Protein AF-A0A6P0IYH4-F1 (afdb_monomer_lite)

Sequence (123 aa):
SERLLIDFIQKNPEWIIEGCYGSLIETAANYSSAMQRGLGVSPMSDCIKTEMIFLNPGVEKCLENNKRRPWEPHKYKTPKEQEANFEFLQTWIKEYYSRDDEYSFRCHDRLFKRFSGNKREIN

Secondary structure (DSSP, 8-state):
-HHHHHHHHHH-SS----SS-HHHHHHHHHHHHHHHTTSSS----TT---EEEEE--HHHHHHHHHHTPPP-TTT-SSHHHHHTTHHHHHHHHHGGGT--STTSHHHHHHHHHH--SEEEEE-

pLDDT: mean 90.86, std 12.04, range [51.31, 98.38]

Structure (mmCIF, N/CA/C/O backbone):
data_AF-A0A6P0IYH4-F1
#
_entry.id   AF-A0A6P0IYH4-F1
#
loop_
_atom_site.group_PDB
_atom_site.id
_atom_site.type_symbol
_atom_site.label_atom_id
_atom_site.label_alt_id
_atom_site.label_comp_id
_atom_site.label_asym_id
_atom_site.label_entity_id
_atom_site.label_seq_id
_atom_site.pdbx_PDB_ins_code
_atom_site.Cartn_x
_atom_site.Cartn_y
_atom_site.Cartn_z
_atom_site.occupancy
_atom_site.B_iso_or_equiv
_atom_site.auth_seq_id
_atom_site.auth_comp_id
_atom_site.auth_asym_id
_atom_site.auth_atom_id
_atom_site.pdbx_PDB_model_num
ATOM 1 N N . SER A 1 1 ? 9.834 3.070 12.941 1.00 84.31 1 SER A N 1
ATOM 2 C CA . SER A 1 1 ? 9.823 2.699 14.372 1.00 84.31 1 SER A CA 1
ATOM 3 C C . SER A 1 1 ? 8.411 2.889 14.889 1.00 84.31 1 SER A C 1
ATOM 5 O O . SER A 1 1 ? 7.888 3.986 14.733 1.00 84.31 1 SER A O 1
ATOM 7 N N . GLU A 1 2 ? 7.799 1.846 15.452 1.00 90.69 2 GLU A N 1
ATOM 8 C CA . GLU A 1 2 ? 6.435 1.859 16.015 1.00 90.69 2 GLU A CA 1
ATOM 9 C C . GLU A 1 2 ? 6.214 3.018 16.995 1.00 90.69 2 GLU A C 1
ATOM 11 O O . GLU A 1 2 ? 5.237 3.750 16.879 1.00 90.69 2 GLU A O 1
ATOM 16 N N . ARG A 1 3 ? 7.182 3.265 17.886 1.00 93.19 3 ARG A N 1
ATOM 17 C CA . ARG A 1 3 ? 7.117 4.369 18.851 1.00 93.19 3 ARG A CA 1
ATOM 18 C C . ARG A 1 3 ? 6.936 5.733 18.184 1.00 93.19 3 ARG A C 1
ATOM 20 O O . ARG A 1 3 ? 6.112 6.516 18.629 1.00 93.19 3 ARG A O 1
ATOM 27 N N . LEU A 1 4 ? 7.680 6.007 17.109 1.00 95.50 4 LEU A N 1
ATOM 28 C CA . LEU A 1 4 ? 7.577 7.289 16.399 1.00 95.50 4 LEU A CA 1
ATOM 29 C C . LEU A 1 4 ? 6.202 7.470 15.751 1.00 95.50 4 LEU A C 1
ATOM 31 O O . LEU A 1 4 ? 5.686 8.583 15.719 1.00 95.50 4 LEU A O 1
ATOM 35 N N . LEU A 1 5 ? 5.614 6.383 15.244 1.00 94.44 5 LEU A N 1
ATOM 36 C CA . LEU A 1 5 ? 4.273 6.405 14.670 1.00 94.44 5 LEU A CA 1
ATOM 37 C C . LEU A 1 5 ? 3.218 6.661 15.753 1.00 94.44 5 LEU A C 1
ATOM 39 O O . LEU A 1 5 ? 2.357 7.511 15.564 1.00 94.44 5 LEU A O 1
ATOM 43 N N . ILE A 1 6 ? 3.319 5.994 16.904 1.00 92.56 6 ILE A N 1
ATOM 44 C CA . ILE A 1 6 ? 2.424 6.233 18.045 1.00 92.56 6 ILE A CA 1
ATOM 45 C C . ILE A 1 6 ? 2.539 7.683 18.533 1.00 92.56 6 ILE A C 1
ATOM 47 O O . ILE A 1 6 ? 1.523 8.367 18.652 1.00 92.56 6 ILE A O 1
ATOM 51 N N . ASP A 1 7 ? 3.762 8.181 18.738 1.00 93.69 7 ASP A N 1
ATOM 52 C CA . ASP A 1 7 ? 4.010 9.565 19.158 1.00 93.69 7 ASP A CA 1
ATOM 53 C C . ASP A 1 7 ? 3.426 10.575 18.150 1.00 93.69 7 ASP A C 1
ATOM 55 O O . ASP A 1 7 ? 2.932 11.634 18.540 1.00 93.69 7 ASP A O 1
ATOM 59 N N . PHE A 1 8 ? 3.477 10.264 16.848 1.00 93.81 8 PHE A N 1
ATOM 60 C CA . PHE A 1 8 ? 2.852 11.073 15.802 1.00 93.81 8 PHE A CA 1
ATOM 61 C C . PHE A 1 8 ? 1.324 11.050 15.912 1.00 93.81 8 PHE A C 1
ATOM 63 O O . PHE A 1 8 ? 0.712 12.115 15.946 1.00 93.81 8 PHE A O 1
ATOM 70 N N . ILE A 1 9 ? 0.708 9.869 16.021 1.00 91.44 9 ILE A N 1
ATOM 71 C CA . ILE A 1 9 ? -0.753 9.716 16.119 1.00 91.44 9 ILE A CA 1
ATOM 72 C C . ILE A 1 9 ? -1.304 10.449 17.350 1.00 91.44 9 ILE A C 1
ATOM 74 O O . ILE A 1 9 ? -2.354 11.074 17.277 1.00 91.44 9 ILE A O 1
ATOM 78 N N . GLN A 1 10 ? -0.592 10.429 18.477 1.00 88.44 10 GLN A N 1
ATOM 79 C CA . GLN A 1 10 ? -1.016 11.139 19.689 1.00 88.44 10 GLN A CA 1
ATOM 80 C C . GLN A 1 10 ? -1.006 12.664 19.537 1.00 88.44 10 GLN A C 1
ATOM 82 O O . GLN A 1 10 ? -1.821 13.353 20.149 1.00 88.44 10 GLN A O 1
ATOM 87 N N . LYS A 1 11 ? -0.062 13.202 18.759 1.00 90.75 11 LYS A N 1
ATOM 88 C CA . LYS A 1 11 ? 0.120 14.650 18.577 1.00 90.75 11 LYS A CA 1
ATOM 89 C C . LYS A 1 11 ? -0.749 15.229 17.467 1.00 90.75 11 LYS A C 1
ATOM 91 O O . LYS A 1 11 ? -0.911 16.444 17.411 1.00 90.75 11 LYS A O 1
ATOM 96 N N . ASN A 1 12 ? -1.280 14.382 16.590 1.00 90.19 12 ASN A N 1
ATOM 97 C CA . ASN A 1 12 ? -2.046 14.792 15.424 1.00 90.19 12 ASN A CA 1
ATOM 98 C C . ASN A 1 12 ? -3.448 14.167 15.509 1.00 90.19 12 ASN A C 1
ATOM 100 O O . ASN A 1 12 ? -3.571 12.959 15.332 1.00 90.19 12 ASN A O 1
ATOM 104 N N . PRO A 1 13 ? -4.508 14.949 15.782 1.00 82.38 13 PRO A N 1
ATOM 105 C CA . PRO A 1 13 ? -5.864 14.409 15.921 1.00 82.38 13 PRO A CA 1
ATOM 106 C C . PRO A 1 13 ? -6.459 13.933 14.587 1.00 82.38 13 PRO A C 1
ATOM 108 O O . PRO A 1 13 ? -7.297 13.036 14.574 1.00 82.38 13 PRO A O 1
ATOM 111 N N . GLU A 1 14 ? -6.006 14.511 13.473 1.00 89.00 14 GLU A N 1
ATOM 112 C CA . GLU A 1 14 ? -6.452 14.196 12.117 1.00 89.00 14 GLU A CA 1
ATOM 113 C C . GLU A 1 14 ? -5.230 13.935 11.239 1.00 89.00 14 GLU A C 1
ATOM 115 O O . GLU A 1 14 ? -4.315 14.757 11.161 1.00 89.00 14 GLU A O 1
ATOM 120 N N . TRP A 1 15 ? -5.189 12.768 10.604 1.00 92.44 15 TRP A N 1
ATOM 121 C CA . TRP A 1 15 ? -4.081 12.355 9.752 1.00 92.44 15 TRP A CA 1
ATOM 122 C C . TRP A 1 15 ? -4.527 11.255 8.793 1.00 92.44 15 TRP A C 1
ATOM 124 O O . TRP A 1 15 ? -5.525 10.569 9.014 1.00 92.44 15 TRP A O 1
ATOM 134 N N . ILE A 1 16 ? -3.749 11.079 7.729 1.00 94.69 16 ILE A N 1
ATOM 135 C CA . ILE A 1 16 ? -3.884 9.976 6.782 1.00 94.69 16 ILE A CA 1
ATOM 136 C C . ILE A 1 16 ? -2.521 9.297 6.687 1.00 94.69 16 ILE A C 1
ATOM 138 O O . ILE A 1 16 ? -1.495 9.970 6.592 1.00 94.69 16 ILE A O 1
ATOM 142 N N . ILE A 1 17 ? -2.518 7.965 6.722 1.00 94.38 17 ILE A N 1
ATOM 143 C CA . ILE A 1 17 ? -1.368 7.151 6.334 1.00 94.38 17 ILE A CA 1
ATOM 144 C C . ILE A 1 17 ? -1.721 6.414 5.046 1.00 94.38 17 ILE A C 1
ATOM 146 O O . ILE A 1 17 ? -2.805 5.843 4.930 1.00 94.38 17 ILE A O 1
ATOM 150 N N . GLU A 1 18 ? -0.803 6.417 4.087 1.00 95.38 18 GLU A N 1
ATOM 151 C CA . GLU A 1 18 ? -0.904 5.628 2.863 1.00 95.38 18 GLU A CA 1
ATOM 152 C C . GLU A 1 18 ? 0.354 4.779 2.662 1.00 95.38 18 GLU A C 1
ATOM 154 O O . GLU A 1 18 ? 1.435 5.106 3.158 1.00 95.38 18 GLU A O 1
ATOM 159 N N . GLY A 1 19 ? 0.215 3.670 1.935 1.00 94.69 19 GLY A N 1
ATOM 160 C CA . GLY A 1 19 ? 1.334 2.813 1.559 1.00 94.69 19 GLY A CA 1
ATOM 161 C C . GLY A 1 19 ? 1.017 1.324 1.644 1.00 94.69 19 GLY A C 1
ATOM 162 O O . GLY A 1 19 ? -0.129 0.916 1.799 1.00 94.69 19 GLY A O 1
ATOM 163 N N . CYS A 1 20 ? 2.069 0.513 1.529 1.00 95.69 20 CYS A N 1
ATOM 164 C CA . CYS A 1 20 ? 2.007 -0.954 1.507 1.00 95.69 20 CYS A CA 1
ATOM 165 C C . CYS A 1 20 ? 2.801 -1.615 2.648 1.00 95.69 20 CYS A C 1
ATOM 167 O O . CYS A 1 20 ? 3.046 -2.813 2.615 1.00 95.69 20 CYS A O 1
ATOM 169 N N . TYR A 1 21 ? 3.240 -0.848 3.648 1.00 97.00 21 TYR A N 1
ATOM 170 C CA . TYR A 1 21 ? 3.953 -1.395 4.803 1.00 97.00 21 TYR A CA 1
ATOM 171 C C . TYR A 1 21 ? 2.941 -1.965 5.794 1.00 97.00 21 TYR A C 1
ATOM 173 O O . TYR A 1 21 ? 2.464 -1.253 6.684 1.00 97.00 21 TYR A O 1
ATOM 181 N N . GLY A 1 22 ? 2.588 -3.242 5.628 1.00 96.50 22 GLY A N 1
ATOM 182 C CA . GLY A 1 22 ? 1.585 -3.902 6.461 1.00 96.50 22 GLY A CA 1
ATOM 183 C C . GLY A 1 22 ? 1.860 -3.781 7.962 1.00 96.50 22 GLY A C 1
ATOM 184 O O . GLY A 1 22 ? 0.929 -3.571 8.735 1.00 96.50 22 GLY A O 1
ATOM 185 N N . SER A 1 23 ? 3.132 -3.818 8.370 1.00 95.75 23 SER A N 1
ATOM 186 C CA . SER A 1 23 ? 3.542 -3.653 9.770 1.00 95.75 23 SER A CA 1
ATOM 187 C C . SER A 1 23 ? 3.127 -2.294 10.358 1.00 95.75 23 SER A C 1
ATOM 189 O O . SER A 1 23 ? 2.527 -2.233 11.429 1.00 95.75 23 SER 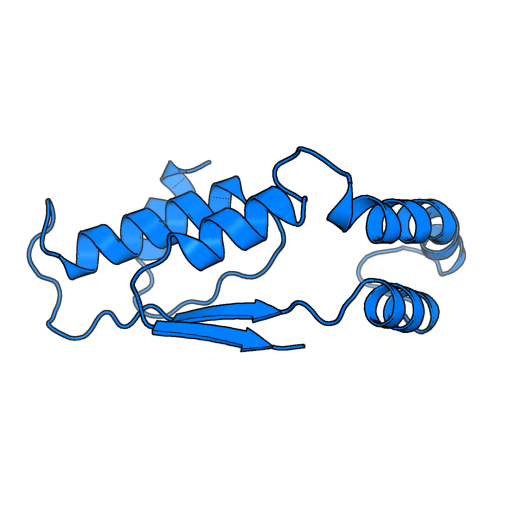A O 1
ATOM 191 N N . LEU A 1 24 ? 3.372 -1.195 9.635 1.00 96.19 24 LEU A N 1
ATOM 192 C CA . LEU A 1 24 ? 3.010 0.159 10.071 1.00 96.19 24 LEU A CA 1
ATOM 193 C C . LEU A 1 24 ? 1.494 0.376 10.069 1.00 96.19 24 LEU A C 1
ATOM 195 O O . LEU A 1 24 ? 0.963 1.019 10.975 1.00 96.19 24 LEU A O 1
ATOM 199 N N . ILE A 1 25 ? 0.801 -0.181 9.073 1.00 95.75 25 ILE A N 1
ATOM 200 C CA . ILE A 1 25 ? -0.663 -0.126 8.983 1.00 95.75 25 ILE A CA 1
ATOM 201 C C . ILE A 1 25 ? -1.291 -0.876 10.163 1.00 95.75 25 ILE A C 1
ATOM 203 O O . ILE A 1 25 ? -2.224 -0.366 10.781 1.00 95.75 25 ILE A O 1
ATOM 207 N N . GLU A 1 26 ? -0.764 -2.052 10.517 1.00 95.31 26 GLU A N 1
ATOM 208 C CA . GLU A 1 26 ? -1.225 -2.829 11.670 1.00 95.31 26 GLU A CA 1
ATOM 209 C C . GLU A 1 26 ? -1.035 -2.060 12.980 1.00 95.31 26 GLU A C 1
ATOM 211 O O . GLU A 1 26 ? -1.980 -1.944 13.763 1.00 95.31 26 GLU A O 1
ATOM 216 N N . THR A 1 27 ? 0.150 -1.476 13.198 1.00 95.12 27 THR A N 1
ATOM 217 C CA . THR A 1 27 ? 0.427 -0.625 14.365 1.00 95.12 27 THR A CA 1
ATOM 218 C C . THR A 1 27 ? -0.569 0.530 14.461 1.00 95.12 27 THR A C 1
ATOM 220 O O . THR A 1 27 ? -1.185 0.720 15.511 1.00 95.12 27 THR A O 1
ATOM 223 N N . ALA A 1 28 ? -0.761 1.283 13.374 1.00 93.75 28 ALA A N 1
ATOM 224 C CA . ALA A 1 28 ? -1.673 2.423 13.352 1.00 93.75 28 ALA A CA 1
ATOM 225 C C . ALA A 1 28 ? -3.122 1.999 13.640 1.00 93.75 28 ALA A C 1
ATOM 227 O O . ALA A 1 28 ? -3.778 2.571 14.511 1.00 93.75 28 ALA A O 1
ATOM 228 N N . ALA A 1 29 ? -3.606 0.954 12.962 1.00 92.31 29 ALA A N 1
ATOM 229 C CA . ALA A 1 29 ? -4.968 0.456 13.122 1.00 92.31 29 ALA A CA 1
ATOM 230 C C . ALA A 1 29 ? -5.236 -0.066 14.542 1.00 92.31 29 ALA A C 1
ATOM 232 O O . ALA A 1 29 ? -6.283 0.240 15.122 1.00 92.31 29 ALA A O 1
ATOM 233 N N . ASN A 1 30 ? -4.297 -0.819 15.123 1.00 91.12 30 ASN A N 1
ATOM 234 C CA . ASN A 1 30 ? -4.417 -1.342 16.484 1.00 91.12 30 ASN A CA 1
ATOM 235 C C . ASN A 1 30 ? -4.415 -0.218 17.519 1.00 91.12 30 ASN A C 1
ATOM 237 O O . ASN A 1 30 ? -5.270 -0.209 18.406 1.00 91.12 30 AS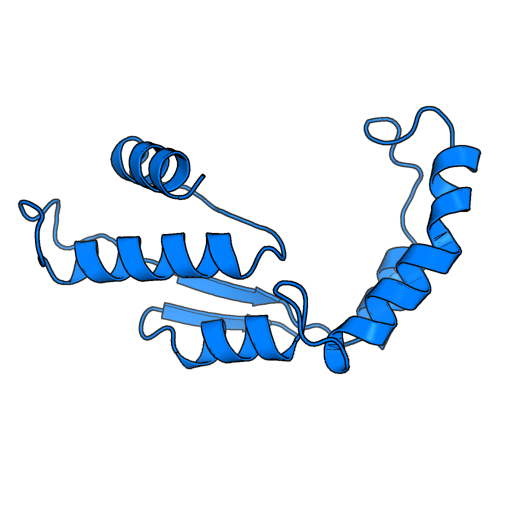N A O 1
ATOM 241 N N . TYR A 1 31 ? -3.499 0.745 17.387 1.00 90.06 31 TYR A N 1
ATOM 242 C CA . TYR A 1 31 ? -3.414 1.871 18.309 1.00 90.06 31 TYR A CA 1
ATOM 243 C C . TYR A 1 31 ? -4.688 2.722 18.266 1.00 90.06 31 TYR A C 1
ATOM 245 O O . TYR A 1 31 ? -5.318 2.940 19.300 1.00 90.06 31 TYR A O 1
ATOM 253 N N . SER A 1 32 ? -5.143 3.124 17.076 1.00 86.38 32 SER A N 1
ATOM 254 C CA . SER A 1 32 ? -6.376 3.907 16.935 1.00 86.38 32 SER A CA 1
ATOM 255 C C . SER A 1 32 ? -7.618 3.154 17.430 1.00 86.38 32 SER A C 1
ATOM 257 O O . SER A 1 32 ? -8.480 3.758 18.069 1.00 86.38 32 SER A O 1
ATOM 259 N N . SER A 1 33 ? -7.686 1.833 17.225 1.00 84.00 33 SER A N 1
ATOM 260 C CA . SER A 1 33 ? -8.777 0.997 17.754 1.00 84.00 33 SER A CA 1
ATOM 261 C C . SER A 1 33 ? -8.746 0.879 19.283 1.00 84.00 33 SER A C 1
ATOM 263 O O . SER A 1 33 ? -9.796 0.807 19.920 1.00 84.00 33 SER A O 1
ATOM 265 N N . ALA A 1 34 ? -7.558 0.846 19.896 1.00 82.94 34 ALA A N 1
ATOM 266 C CA . ALA A 1 34 ? -7.412 0.822 21.351 1.00 82.94 34 ALA A CA 1
ATOM 267 C C . ALA A 1 34 ? -7.843 2.156 21.982 1.00 82.94 34 ALA A C 1
ATOM 269 O O . ALA A 1 34 ? -8.599 2.150 22.956 1.00 82.94 34 ALA A O 1
ATOM 270 N N . MET A 1 35 ? -7.447 3.280 21.371 1.00 76.12 35 MET A N 1
ATOM 271 C CA . MET A 1 35 ? -7.864 4.631 21.772 1.00 76.12 35 MET A CA 1
ATOM 272 C C . MET A 1 35 ? -9.392 4.782 21.744 1.00 76.12 35 MET A C 1
ATOM 274 O O . MET A 1 35 ? -9.977 5.277 22.702 1.00 76.12 35 MET A O 1
ATOM 278 N N . GLN A 1 36 ? -10.050 4.280 20.690 1.00 71.12 36 GLN A N 1
ATOM 279 C CA . GLN A 1 36 ? -11.517 4.272 20.564 1.00 71.12 36 GLN A CA 1
ATOM 280 C C . GLN A 1 36 ? -12.229 3.491 21.674 1.00 71.12 36 GLN A C 1
ATOM 282 O O . GLN A 1 36 ? -13.348 3.829 22.044 1.00 71.12 36 GLN A O 1
ATOM 287 N N . ARG A 1 37 ? -11.607 2.428 22.195 1.00 72.19 37 ARG A N 1
ATOM 288 C CA . ARG A 1 37 ? -12.191 1.567 23.236 1.00 72.19 37 ARG A CA 1
ATOM 289 C C . ARG A 1 37 ? -11.932 2.076 24.659 1.00 72.19 37 ARG A C 1
ATOM 291 O O . ARG A 1 37 ? -12.353 1.417 25.604 1.00 72.19 37 ARG A O 1
ATOM 298 N N . GLY A 1 38 ? -11.218 3.194 24.827 1.00 67.81 38 GLY A N 1
ATOM 299 C CA . GLY A 1 38 ? -10.853 3.733 26.144 1.00 67.81 38 GLY A CA 1
ATOM 300 C C . GLY A 1 38 ? -9.884 2.844 26.937 1.00 67.81 38 GLY A C 1
ATOM 301 O O . GLY A 1 38 ? -9.755 2.994 28.151 1.00 67.81 38 GLY A O 1
ATOM 302 N N . LEU A 1 39 ? -9.205 1.897 26.280 1.00 59.16 39 LEU A N 1
ATOM 303 C CA . LEU A 1 39 ? -8.252 1.002 26.935 1.00 59.16 39 LEU A CA 1
ATOM 304 C C . LEU A 1 39 ? -6.886 1.693 27.049 1.00 59.16 39 LEU A C 1
ATOM 306 O O . LEU A 1 39 ? -6.156 1.800 26.068 1.00 59.16 39 LEU A O 1
ATOM 310 N N . GLY A 1 40 ? -6.528 2.132 28.260 1.00 56.19 40 GLY A N 1
ATOM 311 C CA . GLY A 1 40 ? -5.172 2.602 28.584 1.00 56.19 40 GLY A CA 1
ATOM 312 C C . GLY A 1 40 ? -4.865 4.069 28.257 1.00 56.19 40 GLY A C 1
ATOM 313 O O . GLY A 1 40 ? -3.708 4.473 28.340 1.00 56.19 40 GLY A O 1
ATOM 314 N N . VAL A 1 41 ? -5.877 4.876 27.933 1.00 54.59 41 VAL A N 1
ATOM 315 C CA . VAL A 1 41 ? -5.773 6.333 27.756 1.00 54.59 41 VAL A CA 1
ATOM 316 C C . VAL A 1 41 ? -6.986 7.023 28.372 1.00 54.59 41 VAL A C 1
ATOM 318 O O . VAL A 1 41 ? -8.095 6.495 28.315 1.00 54.59 41 VAL A O 1
ATOM 321 N N . SER A 1 42 ? -6.786 8.204 28.966 1.00 52.00 42 SER A N 1
ATOM 322 C CA . SER A 1 42 ? -7.907 9.066 29.359 1.00 52.00 42 SER A CA 1
ATOM 323 C C . SER A 1 42 ? -8.759 9.329 28.110 1.00 52.00 42 SER A C 1
ATOM 325 O O . SER A 1 42 ? -8.166 9.646 27.073 1.00 52.00 42 SER A O 1
ATOM 327 N N . PRO A 1 43 ? -10.092 9.148 28.150 1.00 52.25 43 PRO A N 1
ATOM 328 C CA . PRO A 1 43 ? -10.928 9.188 26.960 1.00 52.25 43 PRO A CA 1
ATOM 329 C C . PRO A 1 43 ? -10.840 10.574 26.325 1.00 52.25 43 PRO A C 1
ATOM 331 O O . PRO A 1 43 ? -11.450 11.537 26.784 1.00 52.25 43 PRO A O 1
ATOM 334 N N . MET A 1 44 ? -10.059 10.681 25.254 1.00 51.31 44 MET A N 1
ATOM 335 C CA . MET A 1 44 ? -10.077 11.851 24.398 1.00 51.31 44 MET A CA 1
ATOM 336 C C . MET A 1 44 ? -11.219 11.646 23.402 1.00 51.31 44 MET A C 1
ATOM 338 O O . MET A 1 44 ? -10.997 11.232 22.271 1.00 51.31 44 MET A O 1
ATOM 342 N N . SER A 1 45 ? -12.435 11.964 23.858 1.00 52.69 45 SER A N 1
ATOM 343 C CA . SER A 1 45 ? -13.632 12.187 23.036 1.00 52.69 45 SER A CA 1
ATOM 344 C C . SER A 1 45 ? -14.294 10.957 22.381 1.00 52.69 45 SER A C 1
ATOM 346 O O . SER A 1 45 ? -13.654 10.078 21.807 1.00 52.69 45 SER A O 1
ATOM 348 N N . ASP A 1 46 ? -15.630 10.972 22.384 1.00 52.47 46 ASP A N 1
ATOM 349 C CA . ASP A 1 46 ? -16.553 10.070 21.676 1.00 52.47 46 ASP A CA 1
ATOM 350 C C . ASP A 1 46 ? -16.446 10.135 20.125 1.00 52.47 46 ASP A C 1
ATOM 352 O O . ASP A 1 46 ? -17.390 9.789 19.413 1.00 52.47 46 ASP A O 1
ATOM 356 N N . CYS A 1 47 ? -15.328 10.614 19.558 1.00 54.38 47 CYS A N 1
ATOM 357 C CA . CYS A 1 47 ? -15.240 11.019 18.148 1.00 54.38 47 CYS A CA 1
ATOM 358 C C . CYS A 1 47 ? -14.015 10.501 17.367 1.00 54.38 47 CYS A C 1
ATOM 360 O O . CYS A 1 47 ? -13.829 10.897 16.217 1.00 54.38 47 CYS A O 1
ATOM 362 N N . ILE A 1 48 ? -13.176 9.602 17.898 1.00 64.25 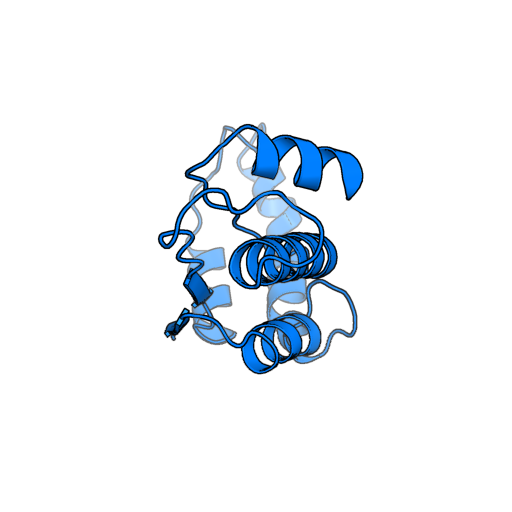48 ILE A N 1
ATOM 363 C CA . ILE A 1 48 ? -12.132 9.001 17.043 1.00 64.25 48 ILE A CA 1
ATOM 364 C C . ILE A 1 48 ? -12.816 8.070 16.034 1.00 64.25 48 ILE A C 1
ATOM 366 O O . ILE A 1 48 ? -13.181 6.946 16.362 1.00 64.25 48 ILE A O 1
ATOM 370 N N . LYS A 1 49 ? -12.979 8.515 14.786 1.00 78.44 49 LYS A N 1
ATOM 371 C CA . LYS A 1 49 ? -13.498 7.698 13.682 1.00 78.44 49 LYS A CA 1
ATOM 372 C C . LYS A 1 49 ? -12.350 7.299 12.768 1.00 78.44 49 LYS A C 1
ATOM 374 O O . LYS A 1 49 ? -11.935 8.066 11.909 1.00 78.44 49 LYS A O 1
ATOM 379 N N . THR A 1 50 ? -11.834 6.091 12.956 1.00 89.75 50 THR A N 1
ATOM 380 C CA . THR A 1 50 ? -10.843 5.518 12.038 1.00 89.75 50 THR A CA 1
ATOM 381 C C . THR A 1 50 ? -11.568 4.903 10.853 1.00 89.75 50 THR A C 1
ATOM 383 O O . THR A 1 50 ? -12.452 4.062 11.034 1.00 89.75 50 THR A O 1
ATOM 386 N N . GLU A 1 51 ? -11.173 5.307 9.650 1.00 93.62 51 GLU A N 1
ATOM 387 C CA . GLU A 1 51 ? -11.597 4.686 8.401 1.00 93.62 51 GLU A CA 1
ATOM 388 C C . GLU A 1 51 ? -10.415 3.956 7.756 1.00 93.62 51 GLU A C 1
ATOM 390 O O . GLU A 1 51 ? -9.308 4.487 7.695 1.00 93.62 51 GLU A O 1
ATOM 395 N N . MET A 1 52 ? -10.656 2.738 7.268 1.00 96.44 52 MET A N 1
ATOM 396 C CA . MET A 1 52 ? -9.692 1.977 6.476 1.00 96.44 52 MET A CA 1
ATOM 397 C C . MET A 1 52 ? -10.204 1.807 5.048 1.00 96.44 52 MET A C 1
ATOM 399 O O . MET A 1 52 ? -11.266 1.226 4.816 1.00 96.44 52 MET A O 1
ATOM 403 N N . ILE A 1 53 ? -9.418 2.275 4.084 1.00 97.81 53 ILE A N 1
ATOM 404 C CA . ILE A 1 53 ? -9.701 2.103 2.660 1.00 97.81 53 ILE A CA 1
ATOM 405 C C . ILE A 1 53 ? -8.688 1.114 2.098 1.00 97.81 53 ILE A C 1
ATOM 407 O O . ILE A 1 53 ? -7.488 1.386 2.113 1.00 97.81 53 ILE A O 1
ATOM 411 N N . PHE A 1 54 ? -9.168 -0.020 1.593 1.00 98.06 54 PHE A N 1
ATOM 412 C CA . PHE A 1 54 ? -8.335 -0.966 0.861 1.00 98.06 54 PHE A CA 1
ATOM 413 C C . PHE A 1 54 ? -8.528 -0.760 -0.640 1.00 98.06 54 PHE A C 1
ATOM 415 O O . PHE A 1 54 ? -9.571 -1.095 -1.190 1.00 98.06 54 PHE A O 1
ATOM 422 N N . LEU A 1 55 ? -7.536 -0.161 -1.298 1.00 97.19 55 LEU A N 1
ATOM 423 C CA . LEU A 1 55 ? -7.534 0.009 -2.748 1.00 97.19 55 LEU A CA 1
ATOM 424 C C . LEU A 1 55 ? -6.954 -1.254 -3.402 1.00 97.19 55 LEU A C 1
ATOM 426 O O . LEU A 1 55 ? -5.749 -1.495 -3.325 1.00 97.19 55 LEU A O 1
ATOM 430 N N . ASN A 1 56 ? -7.810 -2.051 -4.036 1.00 96.12 56 ASN A N 1
ATOM 431 C CA . ASN A 1 56 ? -7.488 -3.352 -4.616 1.00 96.12 56 ASN A CA 1
ATOM 432 C C . ASN A 1 56 ? -8.002 -3.485 -6.069 1.00 96.12 56 ASN A C 1
ATOM 434 O O . ASN A 1 56 ? -8.840 -4.335 -6.361 1.00 96.12 56 ASN A O 1
ATOM 438 N N . PRO A 1 57 ? -7.486 -2.691 -7.026 1.00 95.94 57 PRO A N 1
ATOM 439 C CA . PRO A 1 57 ? -8.023 -2.643 -8.386 1.00 95.94 57 PRO A CA 1
ATOM 440 C C . PRO A 1 57 ? -7.653 -3.829 -9.291 1.00 95.94 57 PRO A C 1
ATOM 442 O O . PRO A 1 57 ? -7.902 -3.803 -10.497 1.00 95.94 57 PRO A O 1
ATOM 445 N N . GLY A 1 58 ? -7.030 -4.869 -8.735 1.00 96.75 58 GLY A N 1
ATOM 446 C CA . GLY A 1 58 ? -6.539 -6.016 -9.493 1.00 96.75 58 GLY A CA 1
ATOM 447 C C . GLY A 1 58 ? -5.160 -5.801 -10.123 1.00 96.75 58 GLY A C 1
ATOM 448 O O . GLY A 1 58 ? -4.684 -4.676 -10.322 1.00 96.75 58 GLY A O 1
ATOM 449 N N . VAL A 1 59 ? -4.495 -6.914 -10.446 1.00 97.19 59 VAL A N 1
ATOM 450 C CA . VAL A 1 59 ? -3.132 -6.909 -10.998 1.00 97.19 59 VAL A CA 1
ATOM 451 C C . VAL A 1 59 ? -3.084 -6.233 -12.366 1.00 97.19 59 VAL A C 1
ATOM 453 O O . VAL A 1 59 ? -2.187 -5.431 -12.622 1.00 97.19 59 VAL A O 1
ATOM 456 N N . GLU A 1 60 ? -4.064 -6.491 -13.229 1.00 97.44 60 GLU A N 1
ATOM 457 C CA . GLU A 1 60 ? -4.110 -5.969 -14.593 1.00 97.44 60 GLU A CA 1
ATOM 458 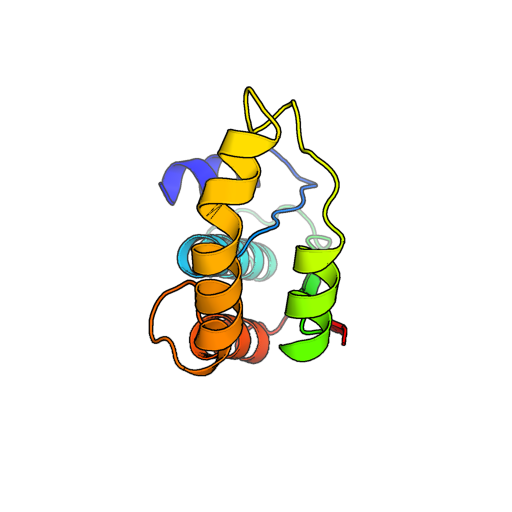C C . GLU A 1 60 ? -4.134 -4.441 -14.581 1.00 97.44 60 GLU A C 1
ATOM 460 O O . GLU A 1 60 ? -3.311 -3.796 -15.240 1.00 97.44 60 GLU A O 1
ATOM 465 N N . LYS A 1 61 ? -5.009 -3.854 -13.754 1.00 97.56 61 LYS A N 1
ATOM 466 C CA . LYS A 1 61 ? -5.137 -2.403 -13.641 1.00 97.56 61 LYS A CA 1
ATOM 467 C C . LYS A 1 61 ? -3.872 -1.760 -13.084 1.00 97.56 61 LYS A C 1
ATOM 469 O O . LYS A 1 61 ? -3.434 -0.725 -13.587 1.00 97.56 61 LYS A O 1
ATOM 474 N N . CYS A 1 62 ? -3.247 -2.379 -12.084 1.00 97.19 62 CYS A N 1
ATOM 475 C CA . CYS A 1 62 ? -1.976 -1.913 -11.531 1.00 97.19 62 CYS A CA 1
ATOM 476 C C . CYS A 1 62 ? -0.844 -1.930 -12.572 1.00 97.19 62 CYS A C 1
ATOM 478 O O . CYS A 1 62 ? -0.075 -0.969 -12.656 1.00 97.19 62 CYS A O 1
ATOM 480 N N . LEU A 1 63 ? -0.756 -2.974 -13.403 1.00 97.81 63 LEU A N 1
ATOM 481 C CA . LEU A 1 63 ? 0.248 -3.067 -14.469 1.00 97.81 63 LEU A CA 1
ATOM 482 C C . LEU A 1 63 ? 0.029 -2.008 -15.554 1.00 97.81 63 LEU A C 1
ATOM 484 O O . LEU A 1 63 ? 0.990 -1.375 -16.000 1.00 97.81 63 LEU A O 1
ATOM 488 N N . GLU A 1 64 ? -1.224 -1.789 -15.961 1.00 97.69 64 GLU A N 1
ATOM 489 C CA . GLU A 1 64 ? -1.598 -0.721 -16.893 1.00 97.69 64 GLU A CA 1
ATOM 490 C C . GLU A 1 64 ? -1.267 0.667 -16.344 1.00 97.69 64 GLU A C 1
ATOM 492 O O . GLU A 1 64 ? -0.686 1.489 -17.055 1.00 97.69 64 GLU A O 1
ATOM 497 N N . ASN A 1 65 ? -1.594 0.925 -15.077 1.00 96.06 65 ASN A N 1
ATOM 498 C CA . ASN A 1 65 ? -1.291 2.195 -14.427 1.00 96.06 65 ASN A CA 1
ATOM 499 C C . ASN A 1 65 ? 0.225 2.422 -14.363 1.00 96.06 65 ASN A C 1
ATOM 501 O O . ASN A 1 65 ? 0.689 3.504 -14.718 1.00 96.06 65 ASN A O 1
ATOM 505 N N . ASN A 1 66 ? 1.013 1.402 -13.999 1.00 96.19 66 ASN A N 1
ATOM 506 C CA . ASN A 1 66 ? 2.473 1.514 -13.949 1.00 96.19 66 ASN A CA 1
ATOM 507 C C . ASN A 1 66 ? 3.091 1.779 -15.335 1.00 96.19 66 ASN A C 1
ATOM 509 O O . ASN A 1 66 ? 4.013 2.581 -15.438 1.00 96.19 66 ASN A O 1
ATOM 513 N N . LYS A 1 67 ? 2.547 1.182 -16.409 1.00 96.50 67 LYS A N 1
ATOM 514 C CA . LYS A 1 67 ? 2.944 1.457 -17.809 1.00 96.50 67 LYS A CA 1
ATOM 515 C C . LYS A 1 67 ? 2.709 2.902 -18.242 1.00 96.50 67 LYS A C 1
ATOM 517 O O . LYS A 1 67 ? 3.422 3.401 -19.102 1.00 96.50 67 LYS A O 1
ATOM 522 N N . ARG A 1 68 ? 1.693 3.561 -17.683 1.00 96.19 68 ARG A N 1
ATOM 523 C CA . ARG A 1 68 ? 1.307 4.935 -18.040 1.00 96.19 68 ARG A CA 1
ATOM 524 C C . ARG A 1 68 ? 1.968 5.994 -17.162 1.00 96.19 68 ARG A C 1
ATOM 526 O O . ARG A 1 68 ? 1.664 7.175 -17.330 1.00 96.19 68 ARG A O 1
ATOM 533 N N . ARG A 1 69 ? 2.829 5.602 -16.215 1.00 94.38 69 ARG A N 1
ATOM 534 C CA . ARG A 1 69 ? 3.467 6.556 -15.304 1.00 94.38 69 ARG A CA 1
ATOM 535 C C . ARG A 1 69 ? 4.336 7.531 -16.096 1.00 94.38 69 ARG A C 1
ATOM 537 O O . ARG A 1 69 ? 5.250 7.086 -16.791 1.00 94.38 69 ARG A O 1
ATOM 544 N N . PRO A 1 70 ? 4.092 8.846 -15.984 1.00 95.94 70 PRO A N 1
ATOM 545 C CA . PRO A 1 70 ? 5.010 9.825 -16.536 1.00 95.94 70 PRO A CA 1
ATOM 546 C C . PRO A 1 70 ? 6.347 9.765 -15.788 1.00 95.94 70 PRO A C 1
ATOM 548 O O . PRO A 1 70 ? 6.464 9.164 -14.716 1.00 95.94 70 PRO A O 1
ATOM 551 N N . TRP A 1 71 ? 7.365 10.413 -16.347 1.00 96.38 71 TRP A N 1
ATOM 552 C CA . TRP A 1 71 ? 8.615 10.621 -15.626 1.00 96.38 71 TRP A CA 1
ATOM 553 C C . TRP A 1 71 ? 8.365 11.438 -14.346 1.00 96.38 71 TRP A C 1
ATOM 555 O O . TRP A 1 71 ? 7.694 12.469 -14.375 1.00 96.38 71 TRP A O 1
ATOM 565 N N . GLU A 1 72 ? 8.903 10.960 -13.227 1.00 96.25 72 GLU A N 1
ATOM 566 C CA . GLU A 1 72 ? 8.792 11.529 -11.886 1.00 96.25 72 GLU A CA 1
ATOM 567 C C . GLU A 1 72 ? 10.116 12.232 -11.517 1.00 96.25 72 GLU A C 1
ATOM 569 O O . GLU A 1 72 ? 10.971 11.635 -10.853 1.00 96.25 72 GLU A O 1
ATOM 574 N N . PRO A 1 73 ? 10.320 13.506 -11.911 1.00 96.56 73 PRO A N 1
ATOM 575 C CA . PRO A 1 73 ? 11.592 14.213 -11.710 1.00 96.56 73 PRO A CA 1
ATOM 576 C C . PRO A 1 73 ? 11.943 14.446 -10.233 1.00 96.56 73 PRO A C 1
ATOM 578 O O . PRO A 1 73 ? 13.096 14.699 -9.901 1.00 96.56 73 PRO A O 1
ATOM 581 N N . HIS A 1 74 ? 10.961 14.349 -9.330 1.00 96.06 74 HIS A N 1
ATOM 582 C CA . HIS A 1 74 ? 11.175 14.428 -7.883 1.00 96.06 74 HIS A CA 1
ATOM 583 C C . HIS A 1 74 ? 11.750 13.129 -7.288 1.00 96.06 74 HIS A C 1
ATOM 585 O O . HIS A 1 74 ? 12.226 13.141 -6.156 1.00 96.06 74 HIS A O 1
ATOM 591 N N . LYS A 1 75 ? 11.697 12.014 -8.031 1.00 94.00 75 LYS A N 1
ATOM 592 C CA . LYS A 1 75 ? 12.150 10.688 -7.592 1.00 94.00 75 LYS A CA 1
ATOM 593 C C . LYS A 1 75 ? 13.380 10.201 -8.355 1.00 94.00 75 LYS A C 1
ATOM 595 O O . LYS A 1 75 ? 14.237 9.550 -7.766 1.00 94.00 75 LYS A O 1
ATOM 600 N N . TYR A 1 76 ? 13.473 10.527 -9.643 1.00 95.94 76 TYR A N 1
ATOM 601 C CA . TYR A 1 76 ? 14.548 10.081 -10.527 1.00 95.94 76 TYR A CA 1
ATOM 602 C C . TYR A 1 76 ? 15.204 11.268 -11.221 1.00 95.94 76 TYR A C 1
ATOM 604 O O . TYR A 1 76 ? 14.516 12.137 -11.758 1.00 95.94 76 TYR A O 1
ATOM 612 N N . LYS A 1 77 ? 16.538 11.273 -11.292 1.00 96.56 77 LYS A N 1
ATOM 613 C CA . LYS A 1 77 ? 17.299 12.363 -11.921 1.00 96.56 77 LYS A CA 1
ATOM 614 C C . LYS A 1 77 ? 17.056 12.432 -13.424 1.00 96.56 77 LYS A C 1
ATOM 616 O O . LYS A 1 77 ? 17.149 13.505 -14.012 1.00 96.56 77 LYS A O 1
ATOM 621 N N . THR A 1 78 ? 16.780 11.289 -14.055 1.00 96.94 78 THR A N 1
ATOM 622 C CA . THR A 1 78 ? 16.536 11.194 -15.501 1.00 96.94 78 THR A CA 1
ATOM 623 C C . THR A 1 78 ? 15.419 10.194 -15.821 1.00 96.94 78 THR A C 1
ATOM 625 O O . THR A 1 78 ? 15.232 9.240 -15.062 1.00 96.94 78 THR A O 1
ATOM 628 N N . PRO A 1 79 ? 14.726 10.327 -16.973 1.00 96.38 79 PRO A N 1
ATOM 629 C CA . PRO A 1 79 ? 13.758 9.325 -17.428 1.00 96.38 79 PRO A CA 1
ATOM 630 C C . PRO A 1 79 ? 14.358 7.919 -17.553 1.00 96.38 79 PRO A C 1
ATOM 632 O O . PRO A 1 79 ? 13.710 6.933 -17.224 1.00 96.38 79 PRO A O 1
ATOM 635 N N . LYS A 1 80 ? 15.629 7.822 -17.967 1.00 96.56 80 LYS A N 1
ATOM 636 C CA . LYS A 1 80 ? 16.342 6.546 -18.120 1.00 96.56 80 LYS A CA 1
ATOM 637 C C . LYS A 1 80 ? 16.534 5.812 -16.788 1.00 96.56 80 LYS A C 1
ATOM 639 O O . LYS A 1 80 ? 16.485 4.588 -16.752 1.00 96.56 80 LYS A O 1
ATOM 644 N N . GLU A 1 81 ? 16.757 6.548 -15.701 1.00 95.94 81 GLU A N 1
ATOM 645 C CA . GLU A 1 81 ? 16.876 5.976 -14.352 1.00 95.94 81 GLU A CA 1
ATOM 646 C C . GLU A 1 81 ? 15.537 5.404 -13.862 1.00 95.94 81 GLU A C 1
ATOM 648 O O . GLU A 1 81 ? 15.502 4.333 -13.255 1.00 95.94 81 GLU A O 1
ATOM 653 N N . GLN A 1 82 ? 14.424 6.076 -14.170 1.00 96.75 82 GLN A N 1
ATOM 654 C CA . GLN A 1 82 ? 13.091 5.541 -13.895 1.00 96.75 82 GLN A CA 1
ATOM 655 C C . GLN A 1 82 ? 12.820 4.276 -14.717 1.00 96.75 82 GLN A C 1
ATOM 657 O O . GLN A 1 82 ? 12.394 3.267 -14.157 1.00 96.75 82 GLN A O 1
ATOM 662 N N . GLU A 1 83 ? 13.123 4.317 -16.016 1.00 95.75 83 GLU A N 1
ATOM 663 C CA . GLU A 1 83 ? 12.932 3.194 -16.940 1.00 95.75 83 GLU A CA 1
ATOM 664 C C . GLU A 1 83 ? 13.714 1.946 -16.504 1.00 95.75 83 GLU A C 1
ATOM 666 O O . GLU A 1 83 ? 13.205 0.833 -16.584 1.00 95.75 83 GLU A O 1
ATOM 671 N N . ALA A 1 84 ? 14.916 2.110 -15.943 1.00 96.25 84 ALA A N 1
ATOM 672 C CA . ALA A 1 84 ? 15.712 0.992 -15.430 1.00 96.25 84 ALA A CA 1
ATOM 673 C C . ALA A 1 84 ? 15.014 0.193 -14.308 1.00 96.25 84 ALA A C 1
ATOM 675 O O . ALA A 1 84 ? 15.345 -0.969 -14.087 1.00 96.25 84 ALA A O 1
ATOM 676 N N . ASN A 1 85 ? 14.036 0.788 -13.614 1.00 94.56 85 ASN A N 1
ATOM 677 C CA . ASN A 1 85 ? 13.235 0.115 -12.589 1.00 94.56 85 ASN A CA 1
ATOM 678 C C . ASN A 1 85 ? 11.954 -0.525 -13.148 1.00 94.56 85 ASN A C 1
ATOM 680 O O . ASN A 1 85 ? 11.247 -1.209 -12.408 1.00 94.56 85 ASN A O 1
ATOM 684 N N . PHE A 1 86 ? 11.622 -0.294 -14.421 1.00 95.25 86 PHE A N 1
ATOM 685 C CA . PHE A 1 86 ? 10.324 -0.645 -14.990 1.00 95.25 86 PHE A CA 1
ATOM 68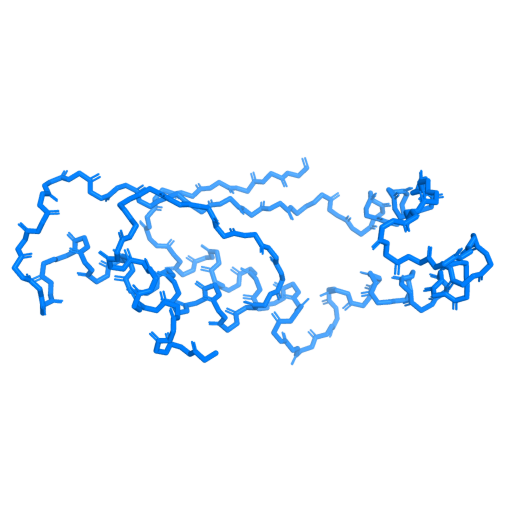6 C C . PHE A 1 86 ? 10.037 -2.149 -14.924 1.00 95.25 86 PHE A C 1
ATOM 688 O O . PHE A 1 86 ? 9.025 -2.545 -14.348 1.00 95.25 86 PHE A O 1
ATOM 695 N N . GLU A 1 87 ? 10.942 -2.990 -15.431 1.00 95.88 87 GLU A N 1
ATOM 696 C CA . GLU A 1 87 ? 10.768 -4.453 -15.444 1.00 95.88 87 GLU A CA 1
ATOM 697 C C . GLU A 1 87 ? 10.689 -5.050 -14.034 1.00 95.88 87 GLU A C 1
ATOM 699 O O . GLU A 1 87 ? 9.845 -5.907 -13.745 1.00 95.88 87 GLU A O 1
ATOM 704 N N . PHE A 1 88 ? 11.519 -4.539 -13.120 1.00 96.56 88 PHE A N 1
ATOM 705 C CA . PHE A 1 88 ? 11.443 -4.898 -11.708 1.00 96.56 88 PHE A CA 1
ATOM 706 C C . PHE A 1 88 ? 10.064 -4.556 -11.131 1.00 96.56 88 PHE A C 1
ATOM 708 O O . PHE A 1 88 ? 9.430 -5.415 -10.526 1.00 96.56 88 PHE A O 1
ATOM 715 N N . LEU A 1 89 ? 9.557 -3.341 -11.363 1.00 96.25 89 LEU A N 1
ATOM 716 C CA . LEU A 1 89 ? 8.244 -2.921 -10.871 1.00 96.25 89 LEU A CA 1
ATOM 717 C C . LEU A 1 89 ? 7.102 -3.735 -11.487 1.00 96.25 89 LEU A C 1
ATOM 719 O O . LEU A 1 89 ? 6.167 -4.088 -10.775 1.00 96.25 89 LEU A O 1
ATOM 723 N N . GLN A 1 90 ? 7.164 -4.073 -12.778 1.00 97.81 90 GLN A N 1
ATOM 724 C CA . GLN A 1 90 ? 6.169 -4.947 -13.412 1.00 97.81 90 GLN A CA 1
ATOM 725 C C . GLN A 1 90 ? 6.128 -6.324 -12.737 1.00 97.81 90 GLN A C 1
ATOM 727 O O . GLN A 1 90 ? 5.048 -6.857 -12.485 1.00 97.81 90 GLN A O 1
ATOM 732 N N . THR A 1 91 ? 7.293 -6.884 -12.415 1.00 97.94 91 THR A N 1
ATOM 733 C CA . THR A 1 91 ? 7.407 -8.167 -11.709 1.00 97.94 91 THR A CA 1
ATOM 734 C C . THR A 1 91 ? 6.892 -8.045 -10.276 1.00 97.94 91 THR A C 1
ATOM 736 O O . THR A 1 91 ? 5.995 -8.783 -9.878 1.00 97.94 91 THR A O 1
ATOM 739 N N . TRP A 1 92 ? 7.350 -7.027 -9.548 1.00 97.81 92 TRP A N 1
ATOM 740 C CA . TRP A 1 92 ? 6.936 -6.734 -8.178 1.00 97.81 92 TRP A CA 1
ATOM 741 C C . TRP A 1 92 ? 5.415 -6.530 -8.057 1.00 97.81 92 TRP A C 1
ATOM 743 O O . TRP A 1 92 ? 4.813 -6.966 -7.081 1.00 97.81 92 TRP A O 1
ATOM 753 N N . ILE A 1 93 ? 4.763 -5.910 -9.045 1.00 97.69 93 ILE A N 1
ATOM 754 C CA . ILE A 1 93 ? 3.297 -5.769 -9.078 1.00 97.69 93 ILE A CA 1
ATOM 755 C C . ILE A 1 93 ? 2.614 -7.126 -9.290 1.00 97.69 93 ILE A C 1
ATOM 757 O O . ILE A 1 93 ? 1.654 -7.434 -8.586 1.00 97.69 93 ILE A O 1
ATOM 761 N N . LYS A 1 94 ? 3.092 -7.951 -10.233 1.00 97.94 94 LYS A N 1
ATOM 762 C CA . LYS A 1 94 ? 2.515 -9.285 -10.501 1.00 97.94 94 LYS A CA 1
ATOM 763 C C . LYS A 1 94 ? 2.581 -10.191 -9.281 1.00 97.94 94 LYS A C 1
ATOM 765 O O . LYS A 1 94 ? 1.632 -10.910 -8.984 1.00 97.94 94 LYS A O 1
ATOM 770 N N . GLU A 1 95 ? 3.695 -10.127 -8.567 1.00 98.31 95 GLU A N 1
ATOM 771 C CA . GLU A 1 95 ? 3.948 -10.954 -7.395 1.00 98.31 95 GLU A CA 1
ATOM 772 C C . GLU A 1 95 ? 3.093 -10.558 -6.181 1.00 98.31 95 GLU A C 1
ATOM 774 O O . GLU A 1 95 ? 3.022 -11.320 -5.221 1.00 98.31 95 GLU A O 1
ATOM 779 N N . TYR A 1 96 ? 2.388 -9.420 -6.207 1.00 98.00 96 TYR A N 1
ATOM 780 C CA . TYR A 1 96 ? 1.550 -8.954 -5.097 1.00 98.00 96 TYR A CA 1
ATOM 781 C C . TYR A 1 96 ? 0.646 -10.049 -4.500 1.00 98.00 96 TYR A C 1
ATOM 783 O O . TYR A 1 96 ? 0.553 -10.171 -3.277 1.00 98.00 96 TYR A O 1
ATOM 791 N N . TYR A 1 97 ? 0.042 -10.887 -5.347 1.00 96.81 97 TYR A N 1
ATOM 792 C CA . TYR A 1 97 ? -0.868 -11.960 -4.930 1.00 96.81 97 TYR A CA 1
ATOM 793 C C . TYR A 1 97 ? -0.170 -13.264 -4.509 1.00 96.81 97 TYR A C 1
ATOM 795 O O . TYR A 1 97 ? -0.807 -14.110 -3.884 1.00 96.81 97 TYR A O 1
ATOM 803 N N . SER A 1 98 ? 1.119 -13.438 -4.816 1.00 97.19 98 SER A N 1
ATOM 804 C CA . SER A 1 98 ? 1.887 -14.656 -4.511 1.00 97.19 98 SER A CA 1
ATOM 805 C C . SER A 1 98 ? 2.917 -14.484 -3.392 1.00 97.19 98 SER A C 1
ATOM 807 O O . SER A 1 98 ? 3.303 -15.476 -2.775 1.00 97.19 98 SER A O 1
ATOM 809 N N . ARG A 1 99 ? 3.367 -13.254 -3.108 1.00 96.38 99 ARG A N 1
ATOM 810 C CA . ARG A 1 99 ? 4.326 -12.956 -2.027 1.00 96.38 99 ARG A CA 1
ATOM 811 C C . ARG A 1 99 ? 3.797 -13.338 -0.651 1.00 96.38 99 ARG A C 1
ATOM 813 O O . ARG A 1 99 ? 2.588 -13.392 -0.430 1.00 96.38 99 ARG A O 1
ATOM 820 N N . ASP A 1 100 ? 4.718 -13.534 0.292 1.00 96.56 100 ASP A N 1
ATOM 821 C CA . ASP A 1 100 ? 4.438 -13.707 1.726 1.00 96.56 100 ASP A CA 1
ATOM 822 C C . ASP A 1 100 ? 5.259 -12.797 2.622 1.00 96.56 100 ASP A C 1
ATOM 824 O O . ASP A 1 100 ? 5.908 -13.217 3.572 1.00 96.56 100 ASP A O 1
ATOM 828 N N . ASP A 1 101 ? 5.220 -11.519 2.287 1.00 97.38 101 ASP A N 1
ATOM 829 C CA . ASP A 1 101 ? 5.820 -10.452 3.067 1.00 97.38 101 ASP A CA 1
ATOM 830 C C . ASP A 1 101 ? 4.764 -9.416 3.468 1.00 97.38 101 ASP A C 1
ATOM 832 O O . ASP A 1 101 ? 3.562 -9.559 3.202 1.00 97.38 101 ASP A O 1
ATOM 836 N N . GLU A 1 102 ? 5.212 -8.353 4.130 1.00 97.25 102 GLU A N 1
ATOM 837 C CA . GLU A 1 102 ?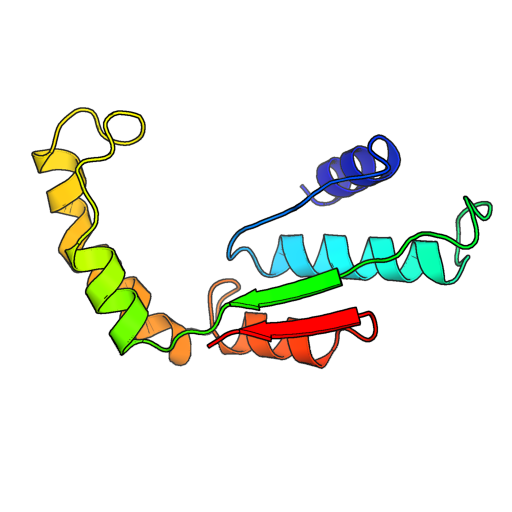 4.337 -7.267 4.563 1.00 97.25 102 GLU A CA 1
ATOM 838 C C . GLU A 1 102 ? 3.708 -6.475 3.407 1.00 97.25 102 GLU A C 1
ATOM 840 O O . GLU A 1 102 ? 2.729 -5.778 3.655 1.00 97.25 102 GLU A O 1
ATOM 845 N N . TYR A 1 103 ? 4.222 -6.629 2.178 1.00 97.62 103 TYR A N 1
ATOM 846 C CA . TYR A 1 103 ? 3.768 -5.968 0.948 1.00 97.62 103 TYR A CA 1
ATOM 847 C C . TYR A 1 103 ? 2.813 -6.835 0.117 1.00 97.62 103 TYR A C 1
ATOM 849 O O . TYR A 1 103 ? 2.503 -6.499 -1.032 1.00 97.62 103 TYR A O 1
ATOM 857 N N . SER A 1 104 ? 2.423 -8.000 0.633 1.00 97.94 104 SER A N 1
ATOM 858 C CA . SER A 1 104 ? 1.606 -8.982 -0.077 1.00 97.94 104 SER A CA 1
ATOM 859 C C . SER A 1 104 ? 0.109 -8.721 0.066 1.00 97.94 104 SER A C 1
ATOM 861 O O . SER A 1 104 ? -0.365 -8.180 1.068 1.00 97.94 104 SER A O 1
ATOM 863 N N . PHE A 1 105 ? -0.663 -9.210 -0.906 1.00 98.12 105 PHE A N 1
ATOM 864 C CA . PHE A 1 105 ? -2.119 -9.243 -0.828 1.00 98.12 105 PHE A CA 1
ATOM 865 C C . PHE A 1 105 ? -2.585 -9.974 0.429 1.00 98.12 105 PHE A C 1
ATOM 867 O O . PHE A 1 105 ? -3.443 -9.463 1.137 1.00 98.12 105 PHE A O 1
ATOM 874 N N . ARG A 1 106 ? -1.973 -11.122 0.764 1.00 98.25 106 ARG A N 1
ATOM 875 C CA . ARG A 1 106 ? -2.310 -11.875 1.985 1.00 98.25 106 ARG A CA 1
ATOM 876 C C . ARG A 1 106 ? -2.160 -11.010 3.237 1.00 98.25 106 ARG A C 1
ATOM 878 O O . ARG A 1 106 ? -2.996 -11.101 4.134 1.00 98.25 106 ARG A O 1
ATOM 885 N N . CYS A 1 107 ? -1.103 -10.201 3.324 1.00 98.38 107 CYS A N 1
ATOM 886 C CA . CYS A 1 107 ? -0.906 -9.285 4.442 1.00 98.38 107 CYS A CA 1
ATOM 887 C C . CYS A 1 107 ? -2.024 -8.235 4.501 1.00 98.38 107 CYS A C 1
ATOM 889 O O . CYS A 1 107 ? -2.715 -8.134 5.517 1.00 98.38 107 CYS A O 1
ATOM 891 N N . HIS A 1 108 ? -2.247 -7.500 3.410 1.00 97.94 108 HIS A N 1
ATOM 892 C CA . HIS A 1 108 ? -3.223 -6.410 3.378 1.00 97.94 108 HIS A CA 1
ATOM 893 C C . HIS A 1 108 ? -4.668 -6.893 3.547 1.00 97.94 108 HIS A C 1
ATOM 895 O O . HIS A 1 108 ? -5.411 -6.323 4.342 1.00 97.94 108 HIS A O 1
ATOM 901 N N . ASP A 1 109 ? -5.047 -7.984 2.883 1.00 98.06 109 ASP A N 1
ATOM 902 C CA . ASP A 1 109 ? -6.362 -8.616 3.007 1.00 98.06 109 ASP A CA 1
ATOM 903 C C . ASP A 1 109 ? -6.625 -9.073 4.448 1.00 98.06 109 ASP A C 1
ATOM 905 O O . ASP A 1 109 ? -7.696 -8.819 5.003 1.00 98.06 109 ASP A O 1
ATOM 909 N N . ARG A 1 110 ? -5.625 -9.670 5.113 1.00 98.00 110 ARG A N 1
ATOM 910 C CA . ARG A 1 110 ? -5.730 -10.044 6.530 1.00 98.00 110 ARG A CA 1
ATOM 911 C C . ARG A 1 110 ? -5.962 -8.820 7.416 1.00 98.00 110 ARG A C 1
ATOM 913 O O . ARG A 1 110 ? -6.822 -8.877 8.296 1.00 98.00 110 ARG A O 1
ATOM 920 N N . LEU A 1 111 ? -5.204 -7.741 7.217 1.00 97.56 111 LEU A N 1
ATOM 921 C CA . LEU A 1 111 ? -5.357 -6.502 7.989 1.00 97.56 111 LEU A CA 1
ATOM 922 C C . LEU A 1 111 ? -6.745 -5.896 7.782 1.00 97.56 111 LEU A C 1
ATOM 924 O O . LEU A 1 111 ? -7.452 -5.630 8.756 1.00 97.56 111 LEU A O 1
ATOM 928 N N . PHE A 1 112 ? -7.174 -5.784 6.525 1.00 97.69 112 PHE A N 1
ATOM 929 C CA . PHE A 1 112 ? -8.491 -5.279 6.165 1.00 97.69 112 PHE A CA 1
ATOM 930 C C . PHE A 1 112 ? -9.613 -6.122 6.777 1.00 97.69 112 PHE A C 1
ATOM 932 O O . PHE A 1 112 ? -10.532 -5.589 7.402 1.00 97.69 112 PHE A O 1
ATOM 939 N N . LYS A 1 113 ? -9.537 -7.454 6.686 1.00 97.31 113 LYS A N 1
ATOM 940 C CA . LYS A 1 113 ? -10.536 -8.363 7.270 1.00 97.31 113 LYS A CA 1
ATOM 941 C C . LYS A 1 113 ? -10.603 -8.266 8.791 1.00 97.31 113 LYS A C 1
ATOM 943 O O . LYS A 1 113 ? -11.710 -8.242 9.328 1.00 97.31 113 LYS A O 1
ATOM 948 N N . ARG A 1 114 ? -9.459 -8.162 9.476 1.00 95.81 114 ARG A N 1
ATOM 949 C CA . ARG A 1 114 ? -9.389 -8.069 10.947 1.00 95.81 114 ARG A CA 1
ATOM 950 C C . ARG A 1 114 ? -9.823 -6.713 11.495 1.00 95.81 114 ARG A C 1
ATOM 952 O O . ARG A 1 114 ? -10.287 -6.654 12.631 1.00 95.81 114 ARG A O 1
ATOM 959 N N . PHE A 1 115 ? -9.681 -5.640 10.724 1.00 94.62 115 PHE A N 1
ATOM 960 C CA . PHE A 1 115 ? -10.095 -4.316 11.166 1.00 94.62 115 PHE A CA 1
ATOM 961 C C . PHE A 1 115 ? -11.618 -4.258 11.361 1.00 94.62 115 PHE A C 1
ATOM 963 O O . PHE A 1 115 ? -12.386 -4.598 10.459 1.00 94.62 115 PHE A O 1
ATOM 970 N N . SER A 1 116 ? -12.060 -3.863 12.557 1.00 89.69 116 SER A N 1
ATOM 971 C CA . SER A 1 116 ? -13.479 -3.842 12.945 1.00 89.69 116 SER A CA 1
ATOM 972 C C . SER A 1 116 ? -14.120 -2.452 12.878 1.00 89.69 116 SER A C 1
ATOM 974 O O . SER A 1 116 ? -15.303 -2.326 13.180 1.00 89.69 116 SER A O 1
ATOM 976 N N . GLY A 1 117 ? -13.341 -1.411 12.566 1.00 88.75 117 GLY A N 1
ATOM 977 C CA . GLY A 1 117 ? -13.846 -0.050 12.378 1.00 88.75 117 GLY A CA 1
ATOM 978 C C . GLY A 1 117 ? -14.509 0.144 11.013 1.00 88.75 117 GLY A C 1
ATOM 979 O O . GLY A 1 117 ? -14.741 -0.816 10.274 1.00 88.75 117 GLY A O 1
ATOM 980 N N . ASN A 1 118 ? -14.796 1.400 10.659 1.00 93.06 118 ASN A N 1
ATOM 981 C CA . ASN A 1 118 ? -15.360 1.717 9.349 1.00 93.06 118 ASN A CA 1
ATOM 982 C C . ASN A 1 118 ? -14.362 1.342 8.246 1.00 93.06 118 ASN A C 1
ATOM 984 O O . ASN A 1 118 ? -13.231 1.825 8.249 1.00 93.06 118 ASN A O 1
ATOM 988 N N . LYS A 1 119 ? -14.762 0.486 7.307 1.00 95.88 119 LYS A N 1
ATOM 989 C CA . LYS A 1 119 ? -13.871 0.034 6.242 1.00 95.88 119 LYS A CA 1
ATOM 990 C C . LYS A 1 119 ? -14.590 -0.162 4.925 1.00 95.88 119 LYS A C 1
ATOM 992 O O . LYS A 1 119 ? -15.737 -0.605 4.900 1.00 95.88 119 LYS A O 1
ATOM 997 N N . ARG A 1 120 ? -13.880 0.113 3.836 1.00 97.75 120 ARG A N 1
ATOM 998 C CA . ARG A 1 120 ? -14.347 -0.148 2.474 1.00 97.75 120 ARG A CA 1
ATOM 999 C C . ARG A 1 120 ? -13.206 -0.616 1.588 1.00 97.75 120 ARG A C 1
ATOM 1001 O O . ARG A 1 120 ? -12.080 -0.137 1.708 1.00 97.75 120 ARG A O 1
ATOM 1008 N N . GLU A 1 121 ? -13.526 -1.539 0.700 1.00 97.88 121 GLU A N 1
ATOM 1009 C CA . GLU A 1 121 ? -12.643 -1.954 -0.382 1.00 97.88 121 GLU A CA 1
ATOM 1010 C C . GLU A 1 121 ? -13.072 -1.232 -1.662 1.00 97.88 121 GLU A C 1
ATOM 1012 O O . GLU A 1 121 ? -14.267 -1.060 -1.910 1.00 97.88 121 GLU A O 1
ATOM 1017 N N . ILE A 1 122 ? -12.098 -0.759 -2.435 1.00 97.12 122 ILE A N 1
ATOM 1018 C CA . ILE A 1 122 ? -12.302 -0.091 -3.721 1.00 97.12 122 ILE A CA 1
ATOM 1019 C C . ILE A 1 122 ? -11.535 -0.886 -4.774 1.00 97.12 122 ILE A C 1
ATOM 1021 O O . ILE A 1 122 ? -10.321 -1.042 -4.646 1.00 97.12 122 ILE A O 1
ATOM 1025 N N . ASN A 1 123 ? -12.243 -1.334 -5.809 1.00 90.12 123 ASN A N 1
ATOM 1026 C CA . ASN A 1 123 ? -11.697 -2.046 -6.967 1.00 90.12 123 ASN A CA 1
ATOM 1027 C C . ASN A 1 123 ? -11.625 -1.117 -8.186 1.00 90.12 123 ASN A C 1
ATOM 1029 O O . ASN A 1 123 ? -12.470 -0.198 -8.270 1.00 90.12 123 ASN A O 1
#

Radius of gyration: 17.54 Å; chains: 1; bounding box: 34×29×48 Å

Foldseek 3Di:
DLVVLLVVCVVDVDDDDDDQQLVNLLSVLVSLVCLCVVNPDDNPDPDSADEAEAEPPDLVVVLVVLVPDDDDVVVDVDPVRVVVCSVVVNVVSVCQDVDDDSNHPVSSVVSQVPRPGHYDYHD